Protein AF-A0A0C9Y9E1-F1 (afdb_monomer_lite)

Organism: NCBI:txid1095629

pLDDT: mean 77.89, std 12.8, range [32.53, 91.69]

Sequence (159 aa):
MRLQINTCHIQDETYSLGFIYDPIFFETPTTTYLLDWAPKTVNRKIRKYVADSRPDTIMHTFTCMGDQRGWFYIGAQQWEVAKLESLWPIDDRHDIIMKLQQRTHGHVSEPEIARGLDDNDFTQLCVEINSGSLRESKKFAGRADLLQYNPVTPVSSGS

Radius of gyration: 16.56 Å; chains: 1; bounding box: 32×41×48 Å

Structure (mmCIF, N/CA/C/O backbone):
data_AF-A0A0C9Y9E1-F1
#
_entry.id   AF-A0A0C9Y9E1-F1
#
loop_
_atom_site.group_PDB
_atom_site.id
_atom_site.type_symbol
_atom_site.label_atom_id
_atom_site.label_alt_id
_atom_site.label_comp_id
_atom_site.label_asym_id
_atom_site.label_entity_id
_atom_site.label_seq_id
_atom_site.pdbx_PDB_ins_code
_atom_site.Cartn_x
_atom_site.Cartn_y
_atom_site.Cartn_z
_atom_site.occupancy
_atom_site.B_iso_or_equiv
_atom_site.auth_seq_id
_atom_site.auth_comp_id
_atom_site.auth_asym_id
_atom_site.auth_atom_id
_atom_site.pdbx_PDB_model_num
ATOM 1 N N . MET A 1 1 ? -5.228 4.359 4.738 1.00 65.00 1 MET A N 1
ATOM 2 C CA . MET A 1 1 ? -4.117 4.448 3.770 1.00 65.00 1 MET A CA 1
ATOM 3 C C . MET A 1 1 ? -4.581 5.370 2.696 1.00 65.00 1 MET A C 1
ATOM 5 O O . MET A 1 1 ? -5.612 5.083 2.088 1.00 65.00 1 MET A O 1
ATOM 9 N N . ARG A 1 2 ? -3.894 6.493 2.492 1.00 74.69 2 ARG A N 1
ATOM 10 C CA . ARG A 1 2 ? -4.143 7.323 1.314 1.00 74.69 2 ARG A CA 1
ATOM 11 C C . ARG A 1 2 ? -3.422 6.670 0.147 1.00 74.69 2 ARG A C 1
ATOM 13 O O . ARG A 1 2 ? -2.281 6.978 -0.168 1.00 74.69 2 ARG A O 1
ATOM 20 N N . LEU A 1 3 ? -4.104 5.677 -0.397 1.00 76.56 3 LEU A N 1
ATOM 21 C CA . LEU A 1 3 ? -3.648 4.872 -1.504 1.00 76.56 3 LEU A CA 1
ATOM 22 C C . LEU A 1 3 ? -4.438 5.272 -2.740 1.00 76.56 3 LEU A C 1
ATOM 24 O O . LEU A 1 3 ? -5.668 5.189 -2.751 1.00 76.56 3 LEU A O 1
ATOM 28 N N . GLN A 1 4 ? -3.718 5.647 -3.783 1.00 77.94 4 GLN A N 1
ATOM 29 C CA . GLN A 1 4 ? -4.253 5.754 -5.125 1.00 77.94 4 GLN A CA 1
ATOM 30 C C . GLN A 1 4 ? -3.576 4.699 -5.987 1.00 77.94 4 GLN A C 1
ATOM 32 O O . GLN A 1 4 ? -2.354 4.603 -6.004 1.00 77.94 4 GLN A O 1
ATOM 37 N N . ILE A 1 5 ? -4.365 3.910 -6.710 1.00 76.25 5 ILE A N 1
ATOM 38 C CA . ILE A 1 5 ? -3.824 2.969 -7.686 1.00 76.25 5 ILE A CA 1
ATOM 39 C C . ILE A 1 5 ? -4.331 3.362 -9.061 1.00 76.25 5 ILE A C 1
ATOM 41 O O . ILE A 1 5 ? -5.529 3.573 -9.250 1.00 76.25 5 ILE A O 1
ATOM 45 N N . ASN A 1 6 ? -3.399 3.476 -9.998 1.00 78.06 6 ASN A N 1
ATOM 46 C CA . ASN A 1 6 ? -3.649 3.872 -11.371 1.00 78.06 6 ASN A CA 1
ATOM 47 C C . ASN A 1 6 ? -3.078 2.824 -12.326 1.00 78.06 6 ASN A C 1
ATOM 49 O O . ASN A 1 6 ? -2.158 2.082 -11.990 1.00 78.06 6 ASN A O 1
ATOM 53 N N . THR A 1 7 ? -3.580 2.826 -13.552 1.00 79.81 7 THR A N 1
ATOM 54 C CA . THR A 1 7 ? -2.950 2.128 -14.670 1.00 79.81 7 THR A CA 1
ATOM 55 C C . THR A 1 7 ? -2.425 3.179 -15.634 1.00 79.81 7 THR A C 1
ATOM 57 O O . THR A 1 7 ? -3.119 4.157 -15.914 1.00 79.81 7 THR A O 1
ATOM 60 N N . CYS A 1 8 ? -1.203 3.006 -16.126 1.00 78.81 8 CYS A N 1
ATOM 61 C CA . CYS A 1 8 ? -0.691 3.812 -17.225 1.00 78.81 8 CYS A CA 1
ATOM 62 C C . CYS A 1 8 ? -0.326 2.920 -18.408 1.00 78.81 8 CYS A C 1
ATOM 64 O O . CYS A 1 8 ? 0.122 1.785 -18.248 1.00 78.81 8 CYS A O 1
ATOM 66 N N . HIS A 1 9 ? -0.533 3.453 -19.604 1.00 79.31 9 HIS A N 1
ATOM 67 C CA . HIS A 1 9 ? -0.118 2.823 -20.846 1.00 79.31 9 HIS A CA 1
ATOM 68 C C . HIS A 1 9 ? 1.040 3.632 -21.382 1.00 79.31 9 HIS A C 1
ATOM 70 O O . HIS A 1 9 ? 0.898 4.842 -21.578 1.00 79.31 9 HIS A O 1
ATOM 76 N N . ILE A 1 10 ? 2.180 2.988 -21.597 1.00 74.19 10 ILE A N 1
ATOM 77 C CA . ILE A 1 10 ? 3.261 3.639 -22.311 1.00 74.19 10 ILE A CA 1
ATOM 78 C C . ILE A 1 10 ? 3.764 2.725 -23.418 1.00 74.19 10 ILE A C 1
ATOM 80 O O . ILE A 1 10 ? 4.178 1.595 -23.161 1.00 74.19 10 ILE A O 1
ATOM 84 N N . GLN A 1 11 ? 3.748 3.267 -24.640 1.00 77.69 11 GLN A N 1
ATOM 85 C CA . GLN A 1 11 ? 3.961 2.507 -25.867 1.00 77.69 11 GLN A CA 1
ATOM 86 C C . GLN A 1 11 ? 2.988 1.316 -25.888 1.00 77.69 11 GLN A C 1
ATOM 88 O O . GLN A 1 11 ? 1.791 1.518 -25.688 1.00 77.69 11 GLN A O 1
ATOM 93 N N . ASP A 1 12 ? 3.498 0.099 -26.060 1.00 81.06 12 ASP A N 1
ATOM 94 C CA . ASP A 1 12 ? 2.698 -1.127 -26.116 1.00 81.06 12 ASP A CA 1
ATOM 95 C C . ASP A 1 12 ? 2.604 -1.848 -24.756 1.00 81.06 12 ASP A C 1
ATOM 97 O O . ASP A 1 12 ? 2.087 -2.962 -24.668 1.00 81.06 12 ASP A O 1
ATOM 101 N N . GLU A 1 13 ? 3.101 -1.233 -23.676 1.00 81.38 13 GLU A N 1
ATOM 102 C CA . GLU A 1 13 ? 3.105 -1.818 -22.334 1.00 81.38 13 GLU A CA 1
ATOM 103 C C . GLU A 1 13 ? 2.114 -1.117 -21.396 1.00 81.38 13 GLU A C 1
ATOM 105 O O . GLU A 1 13 ? 1.932 0.102 -21.411 1.00 81.38 13 GLU A O 1
ATOM 110 N N . THR A 1 14 ? 1.473 -1.914 -20.542 1.00 84.06 14 THR A N 1
ATOM 111 C CA . THR A 1 14 ? 0.549 -1.440 -19.508 1.00 84.06 14 THR A CA 1
ATOM 112 C C . THR A 1 14 ? 1.162 -1.685 -18.139 1.00 84.06 14 THR A C 1
ATOM 114 O O . THR A 1 14 ? 1.567 -2.808 -17.844 1.00 84.06 14 THR A O 1
ATOM 117 N N . TYR A 1 15 ? 1.196 -0.654 -17.299 1.00 85.19 15 TYR A N 1
ATOM 118 C CA . TYR A 1 15 ? 1.776 -0.713 -15.962 1.00 85.19 15 TYR A CA 1
ATOM 119 C C . TYR A 1 15 ? 0.732 -0.401 -14.899 1.00 85.19 15 TYR A C 1
ATOM 121 O O . TYR A 1 15 ? -0.052 0.543 -15.028 1.00 85.19 15 TYR A O 1
ATOM 129 N N . SER A 1 16 ? 0.777 -1.165 -13.813 1.00 87.19 16 SER A N 1
ATOM 130 C CA . SER A 1 16 ? 0.050 -0.869 -12.582 1.00 87.19 16 SER A CA 1
ATOM 131 C C . SER A 1 16 ? 0.921 0.009 -11.688 1.00 87.19 16 SER A C 1
ATOM 133 O O . SER A 1 16 ? 2.074 -0.332 -11.417 1.00 87.19 16 SER A O 1
ATOM 135 N N . LEU A 1 17 ? 0.384 1.147 -11.253 1.00 86.94 17 LEU A N 1
ATOM 136 C CA . LEU A 1 17 ? 1.080 2.144 -10.444 1.00 86.94 17 LEU A CA 1
ATOM 137 C C . LEU A 1 17 ? 0.392 2.308 -9.089 1.00 86.94 17 LEU A C 1
ATOM 139 O O . LEU A 1 17 ? -0.787 2.657 -9.043 1.00 86.94 17 LEU A O 1
ATOM 143 N N . GLY A 1 18 ? 1.131 2.129 -7.997 1.00 87.56 18 GLY A N 1
ATOM 144 C CA . GLY A 1 18 ? 0.640 2.328 -6.634 1.00 87.56 18 GLY A CA 1
ATOM 145 C C . GLY A 1 18 ? 1.232 3.595 -6.032 1.00 87.56 18 GLY A C 1
ATOM 146 O O . GLY A 1 18 ? 2.444 3.699 -5.914 1.00 87.56 18 GLY A O 1
ATOM 147 N N . PHE A 1 19 ? 0.3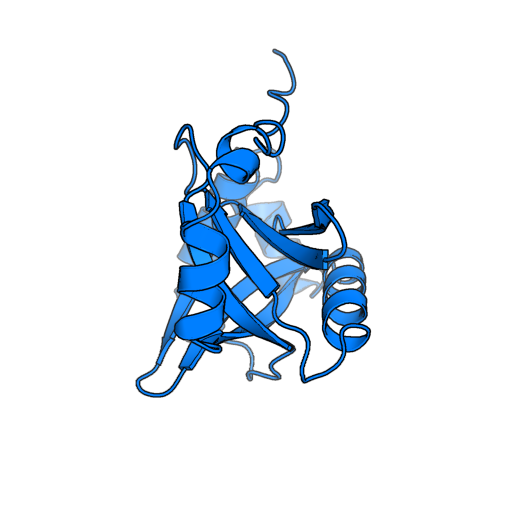94 4.542 -5.629 1.00 86.75 19 PHE A N 1
ATOM 148 C CA . PHE A 1 19 ? 0.788 5.800 -4.997 1.00 86.75 19 PHE A CA 1
ATOM 149 C C . PHE A 1 19 ? 0.321 5.806 -3.550 1.00 86.75 19 PHE A C 1
ATOM 151 O O . PHE A 1 19 ? -0.882 5.787 -3.279 1.00 86.75 19 PHE A O 1
ATOM 158 N N . ILE A 1 20 ? 1.270 5.823 -2.622 1.00 86.31 20 ILE A N 1
ATOM 159 C CA . ILE A 1 20 ? 0.993 5.755 -1.192 1.00 86.31 20 ILE A CA 1
ATOM 160 C C . ILE A 1 20 ? 1.436 7.057 -0.541 1.00 86.31 20 ILE A C 1
ATOM 162 O O . ILE A 1 20 ? 2.611 7.414 -0.558 1.00 86.31 20 ILE A O 1
ATOM 166 N N . TYR A 1 21 ? 0.484 7.783 0.023 1.00 84.19 21 TYR A N 1
ATOM 167 C CA . TYR A 1 21 ? 0.763 9.018 0.735 1.00 84.19 21 TYR A CA 1
ATOM 168 C C . TYR A 1 21 ? 0.881 8.744 2.231 1.00 84.19 21 TYR A C 1
ATOM 170 O O . TYR A 1 21 ? -0.038 8.181 2.833 1.00 84.19 21 TYR A O 1
ATOM 178 N N . ASP A 1 22 ? 2.002 9.179 2.795 1.00 80.69 22 ASP A N 1
ATOM 179 C CA . ASP A 1 22 ? 2.391 9.041 4.192 1.00 80.69 22 ASP A CA 1
ATOM 180 C C . ASP A 1 22 ? 2.192 7.604 4.723 1.00 80.69 22 ASP A C 1
ATOM 182 O O . ASP A 1 22 ? 1.369 7.382 5.610 1.00 80.69 22 ASP A O 1
ATOM 186 N N . PRO A 1 23 ? 2.857 6.580 4.148 1.00 83.19 23 PRO A N 1
ATOM 187 C CA . PRO A 1 23 ? 2.732 5.198 4.623 1.00 83.19 23 PRO A CA 1
ATOM 188 C C . PRO A 1 23 ? 3.298 4.997 6.035 1.00 83.19 23 PRO A C 1
ATOM 190 O O . PRO A 1 23 ? 4.281 5.622 6.422 1.00 83.19 23 PRO A O 1
ATOM 193 N N . ILE A 1 24 ? 2.728 4.048 6.789 1.00 83.88 24 ILE A N 1
ATOM 194 C CA . ILE A 1 24 ? 3.442 3.408 7.910 1.00 83.88 24 ILE A CA 1
ATOM 195 C C . ILE A 1 24 ? 4.113 2.163 7.348 1.00 83.88 24 ILE A C 1
ATOM 197 O O . ILE A 1 24 ? 3.417 1.229 6.948 1.00 83.88 24 ILE A O 1
ATOM 201 N N . PHE A 1 25 ? 5.441 2.154 7.323 1.00 85.44 25 PHE A N 1
ATOM 202 C CA . PHE A 1 25 ? 6.204 0.947 7.034 1.00 85.44 25 PHE A CA 1
ATOM 203 C C . PHE A 1 25 ? 6.456 0.177 8.326 1.00 85.44 25 PHE A C 1
ATOM 205 O O . PHE A 1 25 ? 6.880 0.750 9.328 1.00 85.44 25 PHE A O 1
ATOM 212 N N . PHE A 1 26 ? 6.212 -1.125 8.285 1.00 85.12 26 PHE A N 1
ATOM 213 C CA . PHE A 1 26 ? 6.604 -2.061 9.323 1.00 85.12 26 PHE A CA 1
ATOM 214 C C . PHE A 1 26 ? 7.498 -3.124 8.697 1.00 85.12 26 PHE A C 1
ATOM 216 O O . PHE A 1 26 ? 7.042 -3.962 7.920 1.00 85.12 26 PHE A O 1
ATOM 223 N N . GLU A 1 27 ? 8.789 -3.047 8.994 1.00 86.19 27 GLU A N 1
ATOM 224 C CA . GLU A 1 27 ? 9.793 -3.954 8.454 1.00 86.19 27 GLU A CA 1
ATOM 225 C C . GLU A 1 27 ? 10.050 -5.106 9.422 1.00 86.19 27 GLU A C 1
ATOM 227 O O . GLU A 1 27 ? 10.231 -4.923 10.626 1.00 86.19 27 GLU A O 1
ATOM 232 N N . THR A 1 28 ? 10.089 -6.312 8.873 1.00 83.19 28 THR A N 1
ATOM 233 C CA . THR A 1 28 ? 10.538 -7.524 9.555 1.00 83.19 28 THR A CA 1
ATOM 234 C C . THR A 1 28 ? 11.793 -8.042 8.853 1.00 83.19 28 THR A C 1
ATOM 236 O O . THR A 1 28 ? 12.072 -7.633 7.726 1.00 83.19 28 THR A O 1
ATOM 239 N N . PRO A 1 29 ? 12.543 -8.988 9.445 1.00 85.31 29 PRO A N 1
ATOM 240 C CA . PRO A 1 29 ? 13.718 -9.555 8.782 1.00 85.31 29 PRO A CA 1
ATOM 241 C C . PRO A 1 29 ? 13.437 -10.201 7.416 1.00 85.31 29 PRO A C 1
ATOM 243 O O . PRO A 1 29 ? 14.370 -10.409 6.645 1.00 85.31 29 PRO A O 1
ATOM 246 N N . THR A 1 30 ? 12.181 -10.560 7.129 1.00 82.00 30 THR A N 1
ATOM 247 C CA . THR A 1 30 ? 11.802 -11.313 5.926 1.00 82.00 30 THR A CA 1
ATOM 248 C C . THR A 1 30 ? 10.912 -10.544 4.960 1.00 82.00 30 THR A C 1
ATOM 250 O O . THR A 1 30 ? 10.837 -10.933 3.801 1.00 82.00 30 THR A O 1
ATOM 253 N N . THR A 1 31 ? 10.212 -9.505 5.414 1.00 87.19 31 THR A N 1
ATOM 254 C CA . THR A 1 31 ? 9.224 -8.791 4.594 1.00 87.19 31 THR A CA 1
ATOM 255 C C . THR A 1 31 ? 8.900 -7.406 5.153 1.00 87.19 31 THR A C 1
ATOM 257 O O . THR A 1 31 ? 9.141 -7.129 6.335 1.00 87.19 31 THR A O 1
ATOM 260 N N . THR A 1 32 ? 8.321 -6.552 4.314 1.00 89.69 32 THR A N 1
ATOM 261 C CA . THR A 1 32 ? 7.877 -5.205 4.666 1.00 89.69 32 THR A CA 1
ATOM 262 C C . THR A 1 32 ? 6.367 -5.101 4.523 1.00 89.69 32 THR A C 1
ATOM 264 O O . THR A 1 32 ? 5.784 -5.495 3.516 1.00 89.69 32 THR A O 1
ATOM 267 N N . TYR A 1 33 ? 5.723 -4.500 5.514 1.00 88.94 33 TYR A N 1
ATOM 268 C CA . TYR A 1 33 ? 4.291 -4.258 5.518 1.00 88.94 33 TYR A CA 1
ATOM 269 C C . TYR A 1 33 ? 3.984 -2.768 5.447 1.00 88.94 33 TYR A C 1
ATOM 271 O O . TYR A 1 33 ? 4.611 -1.945 6.111 1.00 88.94 33 TYR A O 1
ATOM 279 N N . LEU A 1 34 ? 2.956 -2.436 4.679 1.00 88.50 34 LEU A N 1
ATOM 280 C CA . LEU A 1 34 ? 2.265 -1.160 4.717 1.00 88.50 34 LEU A CA 1
ATOM 281 C C . LEU A 1 34 ? 1.077 -1.280 5.662 1.00 88.50 34 LEU A C 1
ATOM 283 O O . LEU A 1 34 ? 0.185 -2.111 5.456 1.00 88.50 34 LEU A O 1
ATOM 287 N N . LEU A 1 35 ? 1.062 -0.435 6.687 1.00 85.12 35 LEU A N 1
ATOM 288 C CA . LEU A 1 35 ? 0.014 -0.414 7.696 1.00 85.12 35 LEU A CA 1
ATOM 289 C C . LEU A 1 35 ? -0.813 0.854 7.610 1.00 85.12 35 LEU A C 1
ATOM 291 O O . LEU A 1 35 ? -0.300 1.959 7.400 1.00 85.12 35 LEU A O 1
ATOM 295 N N . ASP A 1 36 ? -2.112 0.695 7.832 1.00 80.94 36 ASP A N 1
ATOM 296 C CA . ASP A 1 36 ? -2.984 1.830 8.056 1.00 80.94 36 ASP A CA 1
ATOM 297 C C . ASP A 1 36 ? -4.273 1.452 8.789 1.00 80.94 36 ASP A C 1
ATOM 299 O O . ASP A 1 36 ? -4.694 0.297 8.780 1.00 80.94 36 ASP A O 1
ATOM 303 N N . TRP A 1 37 ? -4.931 2.453 9.364 1.00 82.25 37 TRP A N 1
ATOM 304 C CA . TRP A 1 37 ? -6.248 2.344 9.965 1.00 82.25 37 TRP A CA 1
ATOM 305 C C . TRP A 1 37 ? -7.205 3.248 9.206 1.00 82.25 37 TRP A C 1
ATOM 307 O O . TRP A 1 37 ? -7.049 4.466 9.142 1.00 82.25 37 TRP A O 1
ATOM 317 N N . ALA A 1 38 ? -8.226 2.641 8.618 1.00 77.81 38 ALA A N 1
ATOM 318 C CA . ALA A 1 38 ? -9.240 3.371 7.877 1.00 77.81 38 ALA A CA 1
ATOM 319 C C . ALA A 1 38 ? -10.622 2.751 8.107 1.00 77.81 38 ALA A C 1
ATOM 321 O O . ALA A 1 38 ? -10.724 1.616 8.597 1.00 77.81 38 ALA A O 1
ATOM 322 N N . PRO A 1 39 ? -11.699 3.474 7.747 1.00 82.88 39 PRO A N 1
ATOM 323 C CA . PRO A 1 39 ? -13.042 2.934 7.831 1.00 82.88 39 PRO A CA 1
ATOM 324 C C . PRO A 1 39 ? -13.143 1.603 7.085 1.00 82.88 39 PRO A C 1
ATOM 326 O O . PRO A 1 39 ? -12.574 1.448 5.997 1.00 82.88 39 PRO A O 1
ATOM 329 N N . LYS A 1 40 ? -13.925 0.653 7.611 1.00 84.62 40 LYS A N 1
ATOM 330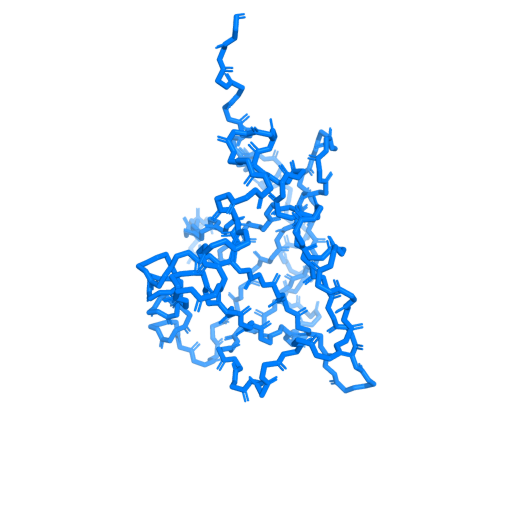 C CA . LYS A 1 40 ? -14.158 -0.662 6.969 1.00 84.62 40 LYS A CA 1
ATOM 331 C C . LYS A 1 40 ? -14.497 -0.556 5.476 1.00 84.62 40 LYS A C 1
ATOM 333 O O . LYS A 1 40 ? -14.086 -1.399 4.681 1.00 84.62 40 LYS A O 1
ATOM 338 N N . THR A 1 41 ? -15.237 0.478 5.076 1.00 83.94 41 THR A N 1
ATOM 339 C CA . THR A 1 41 ? -15.616 0.736 3.677 1.00 83.94 41 THR A CA 1
ATOM 340 C C . THR A 1 41 ? -14.417 1.062 2.785 1.00 83.94 41 THR A C 1
ATOM 342 O O . THR A 1 41 ? -14.352 0.562 1.661 1.00 83.94 41 THR A O 1
ATOM 345 N N . VAL A 1 42 ? -13.462 1.851 3.281 1.00 82.19 42 VAL A N 1
ATOM 346 C CA . VAL A 1 42 ? -12.208 2.188 2.591 1.00 82.19 42 VAL A CA 1
ATOM 347 C C . VAL A 1 42 ? -11.317 0.954 2.512 1.00 82.19 42 VAL A C 1
ATOM 349 O O . VAL A 1 42 ? -10.894 0.574 1.421 1.00 82.19 42 VAL A O 1
ATOM 352 N N . ASN A 1 43 ? -11.130 0.257 3.635 1.00 85.75 43 ASN A N 1
ATOM 353 C CA . ASN A 1 43 ? -10.344 -0.974 3.675 1.00 85.75 43 ASN A CA 1
ATOM 354 C C . ASN A 1 43 ? -10.894 -2.040 2.729 1.00 85.75 43 ASN A C 1
ATOM 356 O O . ASN A 1 43 ? -10.127 -2.680 2.019 1.00 85.75 43 ASN A O 1
ATOM 360 N N . ARG A 1 44 ? -12.219 -2.203 2.648 1.00 86.56 44 ARG A N 1
ATOM 361 C CA . ARG A 1 44 ? -12.849 -3.136 1.705 1.00 86.56 44 ARG A CA 1
ATOM 362 C C . ARG A 1 44 ? -12.525 -2.799 0.249 1.00 86.56 44 ARG A C 1
ATOM 364 O O . ARG A 1 44 ? -12.279 -3.718 -0.524 1.00 86.56 44 ARG A O 1
ATOM 371 N N . LYS A 1 45 ? -12.517 -1.514 -0.128 1.00 85.00 45 LYS A N 1
ATOM 372 C CA . LYS A 1 45 ? -12.152 -1.086 -1.490 1.00 85.00 45 LYS A CA 1
ATOM 373 C C . LYS A 1 45 ? -10.697 -1.423 -1.806 1.00 85.00 45 LYS A C 1
ATOM 375 O O . LYS A 1 45 ? -10.436 -2.007 -2.851 1.00 85.00 45 LYS A O 1
ATOM 380 N N . ILE A 1 46 ? -9.782 -1.112 -0.889 1.00 83.44 46 ILE A N 1
ATOM 381 C CA . ILE A 1 46 ? -8.354 -1.397 -1.073 1.00 83.44 46 ILE A CA 1
ATOM 382 C C . ILE A 1 46 ? -8.109 -2.907 -1.139 1.00 83.44 46 ILE A C 1
ATOM 384 O O . ILE A 1 46 ? -7.471 -3.376 -2.074 1.00 83.44 46 ILE A O 1
ATOM 388 N N . ARG A 1 47 ? -8.674 -3.683 -0.204 1.00 87.12 47 ARG A N 1
ATOM 389 C CA . ARG A 1 47 ? -8.554 -5.150 -0.200 1.00 87.12 47 ARG A CA 1
ATOM 390 C C . ARG A 1 47 ? -9.070 -5.764 -1.489 1.00 87.12 47 ARG A C 1
ATOM 392 O O . ARG A 1 47 ? -8.414 -6.638 -2.033 1.00 87.12 47 ARG A O 1
ATOM 399 N N . LYS A 1 48 ? -10.228 -5.301 -1.972 1.00 85.50 48 LYS A N 1
ATOM 400 C CA . LYS A 1 48 ? -10.778 -5.757 -3.247 1.00 85.50 48 LYS A CA 1
ATOM 401 C C . LYS A 1 48 ? -9.804 -5.478 -4.386 1.00 85.50 48 LYS A C 1
ATOM 403 O O . LYS A 1 48 ? -9.536 -6.380 -5.156 1.00 85.50 48 LYS A O 1
ATOM 408 N N . TYR A 1 49 ? -9.241 -4.275 -4.455 1.00 81.44 49 TYR A N 1
ATOM 409 C CA . TYR A 1 49 ? -8.285 -3.952 -5.507 1.00 81.44 49 TYR A CA 1
ATOM 410 C C . TYR A 1 49 ? -7.052 -4.865 -5.463 1.00 81.44 49 TYR A C 1
ATOM 412 O O . TYR A 1 49 ? -6.693 -5.452 -6.477 1.00 81.44 49 TYR A O 1
ATOM 420 N N . VAL A 1 50 ? -6.427 -5.009 -4.290 1.00 83.44 50 VAL A N 1
ATOM 421 C CA . VAL A 1 50 ? -5.223 -5.842 -4.127 1.00 83.44 50 VAL A CA 1
ATOM 422 C C . VAL A 1 50 ? -5.526 -7.326 -4.387 1.00 83.44 50 VAL A C 1
ATOM 424 O O . VAL A 1 50 ? -4.690 -8.038 -4.927 1.00 83.44 50 VAL A O 1
ATOM 427 N N . ALA A 1 51 ? -6.728 -7.801 -4.056 1.00 81.81 51 ALA A N 1
ATOM 428 C CA . ALA A 1 51 ? -7.146 -9.172 -4.353 1.00 81.81 51 ALA A CA 1
ATOM 429 C C . ALA A 1 51 ? -7.523 -9.390 -5.831 1.00 81.81 51 ALA A C 1
ATOM 431 O O . ALA A 1 51 ? -7.327 -10.482 -6.355 1.00 81.81 51 ALA A O 1
ATOM 432 N N . ASP A 1 52 ? -8.082 -8.371 -6.490 1.00 79.31 52 ASP A N 1
ATOM 433 C CA . ASP A 1 52 ? -8.450 -8.418 -7.908 1.00 79.31 52 ASP A CA 1
ATOM 434 C C . ASP A 1 52 ? -7.205 -8.296 -8.813 1.00 79.31 52 ASP A C 1
ATOM 436 O O . ASP A 1 52 ? -7.227 -8.759 -9.958 1.00 79.31 52 ASP A O 1
ATOM 440 N N . SER A 1 53 ? -6.097 -7.716 -8.326 1.00 70.31 53 SER A N 1
ATOM 441 C CA . SER A 1 53 ? -4.797 -7.847 -8.994 1.00 70.31 53 SER A CA 1
ATOM 442 C C . SER A 1 53 ? -4.318 -9.299 -8.951 1.00 70.31 53 SER A C 1
ATOM 444 O O . SER A 1 53 ? -4.372 -9.954 -7.914 1.00 70.31 53 SER A O 1
ATOM 446 N N . ARG A 1 54 ? -3.834 -9.826 -10.086 1.00 65.31 54 ARG A N 1
ATOM 447 C CA . ARG A 1 54 ? -3.275 -11.190 -10.126 1.00 65.31 54 ARG A CA 1
ATOM 448 C C . ARG A 1 54 ? -2.086 -11.279 -9.159 1.00 65.31 54 ARG A C 1
ATOM 450 O O . ARG A 1 54 ? -1.352 -10.296 -9.101 1.00 65.31 54 ARG A O 1
ATOM 457 N N . PRO A 1 55 ? -1.829 -12.423 -8.503 1.00 61.94 55 PRO A N 1
ATOM 458 C CA . PRO A 1 55 ? -0.670 -12.604 -7.616 1.00 61.94 55 PRO A CA 1
ATOM 459 C C . PRO A 1 55 ? 0.670 -12.215 -8.264 1.00 61.94 55 PRO A C 1
ATOM 461 O O . PRO A 1 55 ? 1.563 -11.685 -7.614 1.00 61.94 55 PRO A O 1
ATOM 464 N N . ASP A 1 56 ? 0.774 -12.391 -9.583 1.00 66.75 56 ASP A N 1
ATOM 465 C CA . ASP A 1 56 ? 1.970 -12.066 -10.368 1.00 66.75 56 ASP A CA 1
ATOM 466 C C . ASP A 1 56 ? 2.023 -10.594 -10.822 1.00 66.75 56 ASP A C 1
ATOM 468 O O . ASP A 1 56 ? 2.912 -10.195 -11.577 1.00 66.75 56 ASP A O 1
ATOM 472 N N . THR A 1 57 ? 1.044 -9.777 -10.424 1.00 79.50 57 THR A N 1
ATOM 473 C CA . THR A 1 57 ? 0.927 -8.387 -10.867 1.00 79.50 57 THR A CA 1
ATOM 474 C C . THR A 1 57 ? 1.995 -7.554 -10.186 1.00 79.50 57 THR A C 1
ATOM 476 O O . THR A 1 57 ? 1.985 -7.352 -8.974 1.00 79.50 57 THR A O 1
ATOM 479 N N . ILE A 1 58 ? 2.902 -7.025 -10.997 1.00 88.25 58 ILE A N 1
ATOM 480 C CA . ILE A 1 58 ? 3.905 -6.070 -10.553 1.00 88.25 58 ILE A CA 1
ATOM 481 C C . ILE A 1 58 ? 3.252 -4.696 -10.402 1.00 88.25 58 ILE A C 1
ATOM 483 O O . ILE A 1 58 ? 2.670 -4.159 -11.345 1.00 88.25 58 ILE A O 1
ATOM 487 N N . MET A 1 59 ? 3.388 -4.124 -9.211 1.00 89.00 59 MET A N 1
ATOM 488 C CA . MET A 1 59 ? 2.960 -2.778 -8.867 1.00 89.00 59 MET A CA 1
ATOM 489 C C . MET A 1 59 ? 4.176 -1.855 -8.778 1.00 89.00 59 MET A C 1
ATOM 491 O O . MET A 1 59 ? 4.990 -1.958 -7.856 1.00 89.00 59 ME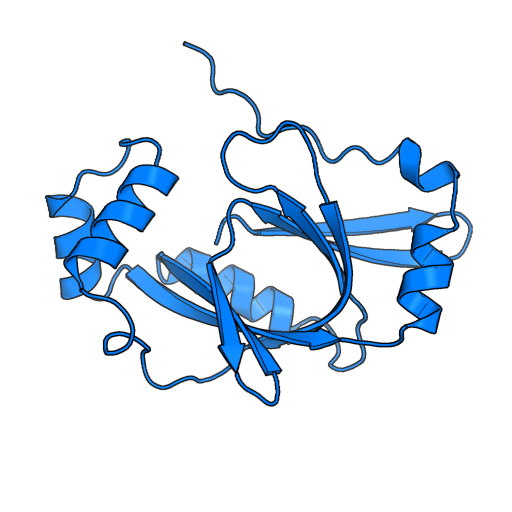T A O 1
ATOM 495 N N . HIS A 1 60 ? 4.300 -0.912 -9.708 1.00 89.69 60 HIS A N 1
ATOM 496 C CA . HIS A 1 60 ? 5.307 0.141 -9.614 1.00 89.69 60 HIS A CA 1
ATOM 497 C C . HIS A 1 60 ? 4.892 1.123 -8.528 1.00 89.69 60 HIS A C 1
ATOM 499 O O . HIS A 1 60 ? 3.931 1.877 -8.680 1.00 89.69 60 HIS A O 1
ATOM 505 N N . THR A 1 61 ? 5.591 1.061 -7.401 1.00 90.06 61 THR A N 1
ATOM 506 C CA . THR A 1 61 ? 5.156 1.714 -6.173 1.00 90.06 61 THR A CA 1
ATOM 507 C C . THR A 1 61 ? 5.903 3.017 -5.953 1.00 90.06 61 THR A C 1
ATOM 509 O O . THR A 1 61 ? 7.128 3.088 -6.068 1.00 90.06 61 THR A O 1
ATOM 512 N N . PHE A 1 62 ? 5.147 4.043 -5.599 1.00 90.38 62 PHE A N 1
ATOM 513 C CA . PHE A 1 62 ? 5.609 5.372 -5.269 1.00 90.38 62 PHE A CA 1
ATOM 514 C C . PHE A 1 62 ? 5.108 5.755 -3.884 1.00 90.38 62 PHE A C 1
ATOM 516 O O . PHE A 1 62 ? 3.962 5.475 -3.529 1.00 90.38 62 PHE A O 1
ATOM 523 N N . THR A 1 63 ? 5.950 6.442 -3.125 1.00 88.94 63 THR A N 1
ATOM 524 C CA . THR A 1 63 ? 5.595 6.991 -1.819 1.00 88.94 63 THR A CA 1
ATOM 525 C C . THR A 1 63 ? 5.826 8.494 -1.772 1.00 88.94 63 THR A C 1
ATOM 527 O O . THR A 1 63 ? 6.749 9.001 -2.403 1.00 88.94 63 THR A O 1
ATOM 530 N N . CYS A 1 64 ? 4.995 9.210 -1.030 1.00 86.88 64 CYS A N 1
ATOM 531 C CA . CYS A 1 64 ? 5.213 10.607 -0.673 1.00 86.88 64 CYS A CA 1
ATOM 532 C C . CYS A 1 64 ? 5.114 10.716 0.848 1.00 86.88 64 CYS A C 1
ATOM 534 O O . CYS A 1 64 ? 4.116 10.279 1.416 1.00 86.88 64 CYS A O 1
ATOM 536 N N . MET A 1 65 ? 6.137 11.253 1.514 1.00 80.94 65 MET A N 1
ATOM 537 C CA . MET A 1 65 ? 6.160 11.363 2.975 1.00 80.94 65 MET A CA 1
ATOM 538 C C . MET A 1 65 ? 5.650 12.743 3.396 1.00 80.94 65 MET A C 1
ATOM 540 O O . MET A 1 65 ? 6.320 13.741 3.141 1.00 80.94 65 MET A O 1
ATOM 544 N N . GLY A 1 66 ? 4.491 12.803 4.056 1.00 73.81 66 GLY A N 1
ATOM 545 C CA . GLY A 1 66 ? 3.957 14.035 4.645 1.00 73.81 66 GLY A CA 1
ATOM 546 C C . GLY A 1 66 ? 3.965 15.258 3.715 1.00 73.81 66 GLY A C 1
ATOM 547 O O . GLY A 1 66 ? 3.359 15.254 2.648 1.00 73.81 66 GLY A O 1
ATOM 548 N N . ASP A 1 67 ? 4.638 16.323 4.149 1.00 68.94 67 ASP A N 1
ATOM 549 C CA . ASP A 1 67 ? 4.727 17.625 3.474 1.00 68.94 67 ASP A CA 1
ATOM 550 C C . ASP A 1 67 ? 5.757 17.681 2.330 1.00 68.94 67 ASP A C 1
ATOM 552 O O . ASP A 1 67 ? 5.962 18.738 1.717 1.00 68.94 67 ASP A O 1
ATOM 556 N N . GLN A 1 68 ? 6.408 16.558 2.014 1.00 66.38 68 GLN A N 1
ATOM 557 C CA . GLN A 1 68 ? 7.399 16.512 0.950 1.00 66.38 68 GLN A CA 1
ATOM 558 C C . GLN A 1 68 ? 6.765 16.798 -0.415 1.00 66.38 68 GLN A C 1
ATOM 560 O O . GLN A 1 68 ? 5.702 16.302 -0.784 1.00 66.38 68 GLN A O 1
ATOM 565 N N . ARG A 1 69 ? 7.468 17.603 -1.217 1.00 65.50 69 ARG A N 1
ATOM 566 C CA . ARG A 1 69 ? 7.014 18.038 -2.545 1.00 65.50 69 ARG A CA 1
ATOM 567 C C . ARG A 1 69 ? 7.385 17.044 -3.650 1.00 65.50 69 ARG A C 1
ATOM 569 O O . ARG A 1 69 ? 7.919 17.456 -4.679 1.00 65.50 69 ARG A O 1
ATOM 576 N N . GLY A 1 70 ? 7.148 15.747 -3.456 1.00 79.69 70 GLY A N 1
ATOM 577 C CA . GLY A 1 70 ? 7.461 14.776 -4.503 1.00 79.69 70 GLY A CA 1
ATOM 578 C C . GLY A 1 70 ? 7.106 13.328 -4.198 1.00 79.69 70 GLY A C 1
ATOM 579 O O . GLY A 1 70 ? 7.074 12.896 -3.050 1.00 79.69 70 GLY A O 1
ATOM 580 N N . TRP A 1 71 ? 6.876 12.579 -5.275 1.00 85.56 71 TRP A N 1
ATOM 581 C CA . TRP A 1 71 ? 6.711 11.132 -5.251 1.00 85.56 71 TRP A CA 1
ATOM 582 C C . TRP A 1 71 ? 8.062 10.443 -5.455 1.00 85.56 71 TRP A C 1
ATOM 584 O O . TRP A 1 71 ? 8.754 10.690 -6.442 1.00 85.56 71 TRP A O 1
ATOM 594 N N . PHE A 1 72 ? 8.414 9.538 -4.548 1.00 87.00 72 PHE A N 1
ATOM 595 C CA . PHE A 1 72 ? 9.612 8.711 -4.610 1.00 87.00 72 PHE A CA 1
ATOM 596 C C . PHE A 1 72 ? 9.251 7.324 -5.108 1.00 87.00 72 PHE A C 1
ATOM 598 O O . PHE A 1 72 ? 8.432 6.636 -4.504 1.00 87.00 72 PHE A O 1
ATOM 605 N N . TYR A 1 73 ? 9.878 6.898 -6.198 1.00 88.88 73 TYR A N 1
ATOM 606 C CA . TYR A 1 73 ? 9.731 5.537 -6.689 1.00 88.88 73 TYR A CA 1
ATOM 607 C C . TYR A 1 73 ? 10.515 4.563 -5.802 1.00 88.88 73 TYR A C 1
ATOM 609 O O . TYR A 1 73 ? 11.731 4.695 -5.670 1.00 88.88 73 TYR A O 1
ATOM 617 N N . ILE A 1 74 ? 9.830 3.572 -5.227 1.00 88.88 74 ILE A N 1
ATOM 618 C CA . ILE A 1 74 ? 10.429 2.556 -4.340 1.00 88.88 74 ILE A CA 1
ATOM 619 C C . ILE A 1 74 ? 10.536 1.177 -5.001 1.00 88.88 74 ILE A C 1
ATOM 621 O O . ILE A 1 74 ? 10.863 0.189 -4.348 1.00 88.88 74 ILE A O 1
ATOM 625 N N . GLY A 1 75 ? 10.269 1.093 -6.306 1.00 90.81 75 GLY A N 1
ATOM 626 C CA . GLY A 1 75 ? 10.469 -0.120 -7.093 1.00 90.81 75 GLY A CA 1
ATOM 627 C C . GLY A 1 75 ? 9.187 -0.822 -7.536 1.00 90.81 75 GLY A C 1
ATOM 628 O O . GLY A 1 75 ? 8.063 -0.423 -7.229 1.00 90.81 75 GLY A O 1
ATOM 629 N N . ALA A 1 76 ? 9.398 -1.887 -8.300 1.00 91.69 76 ALA A N 1
ATOM 630 C CA . ALA A 1 76 ? 8.414 -2.875 -8.694 1.00 91.69 76 ALA A CA 1
ATOM 631 C C . ALA A 1 76 ? 8.168 -3.827 -7.516 1.00 91.69 76 ALA A C 1
ATOM 633 O O . ALA A 1 76 ? 9.067 -4.568 -7.119 1.00 91.69 76 ALA A O 1
ATOM 634 N N . GLN A 1 77 ? 6.961 -3.792 -6.963 1.00 91.25 77 GLN A N 1
ATOM 635 C CA . GLN A 1 77 ? 6.569 -4.536 -5.768 1.00 91.25 77 GLN A CA 1
ATOM 636 C C . GLN A 1 77 ? 5.437 -5.509 -6.103 1.00 91.25 77 GLN A C 1
ATOM 638 O O . GLN A 1 77 ? 4.606 -5.222 -6.965 1.00 91.25 77 GLN A O 1
ATOM 643 N N . GLN A 1 78 ? 5.376 -6.637 -5.409 1.00 90.44 78 GLN A N 1
ATOM 644 C CA . GLN A 1 78 ? 4.174 -7.469 -5.343 1.00 90.44 78 GLN A CA 1
ATOM 645 C C . GLN A 1 78 ? 3.411 -7.108 -4.077 1.00 90.44 78 GLN A C 1
ATOM 647 O O . GLN A 1 78 ? 4.025 -6.906 -3.031 1.00 90.44 78 GLN A O 1
ATOM 652 N N . TRP A 1 79 ? 2.094 -6.955 -4.196 1.00 89.88 79 TRP A N 1
ATOM 653 C CA . TRP A 1 79 ? 1.236 -6.539 -3.092 1.00 89.88 79 TRP A CA 1
ATOM 654 C C . TRP A 1 79 ? 0.306 -7.677 -2.713 1.00 89.88 79 TRP A C 1
ATOM 656 O O . TRP A 1 79 ? -0.398 -8.211 -3.569 1.00 89.88 79 TRP A O 1
ATOM 666 N N . GLU A 1 80 ? 0.243 -7.985 -1.425 1.00 89.94 80 GLU A N 1
ATOM 667 C CA . GLU A 1 80 ? -0.667 -8.992 -0.893 1.00 89.94 80 GLU A CA 1
ATOM 668 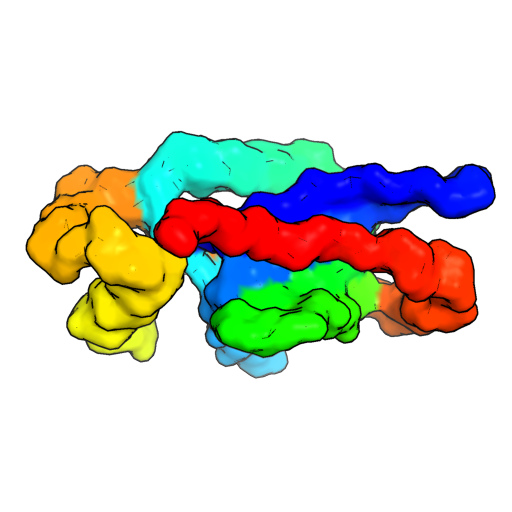C C . GLU A 1 80 ? -1.385 -8.460 0.348 1.00 89.94 80 GLU A C 1
ATOM 670 O O . GLU A 1 80 ? -0.796 -7.798 1.199 1.00 89.94 80 GLU A O 1
ATOM 675 N N . VAL A 1 81 ? -2.689 -8.727 0.471 1.00 89.12 81 VAL A N 1
ATOM 676 C CA . VAL A 1 81 ? -3.418 -8.386 1.700 1.00 89.12 81 VAL A CA 1
ATOM 677 C C . VAL A 1 81 ? -3.024 -9.376 2.788 1.00 89.12 81 VAL A C 1
ATOM 679 O O . VAL A 1 81 ? -3.528 -10.499 2.827 1.00 89.12 81 VAL A O 1
ATOM 682 N N . ALA A 1 82 ? -2.185 -8.933 3.717 1.00 87.56 82 ALA A N 1
ATOM 683 C CA . ALA A 1 82 ? -1.762 -9.756 4.833 1.00 87.56 82 ALA A CA 1
ATOM 684 C C . ALA A 1 82 ? -2.831 -9.808 5.932 1.00 87.56 82 ALA A C 1
ATOM 686 O O . ALA A 1 82 ? -3.484 -8.816 6.283 1.00 87.56 82 ALA A O 1
ATOM 687 N N . LYS A 1 83 ? -2.986 -10.996 6.518 1.00 81.69 83 LYS A N 1
ATOM 688 C CA . LYS A 1 83 ? -3.774 -11.216 7.734 1.00 81.69 83 LYS A CA 1
ATOM 689 C C . LYS A 1 83 ? -2.836 -11.220 8.934 1.00 81.69 83 LYS A C 1
ATOM 691 O O . LYS A 1 83 ? -2.551 -12.273 9.491 1.00 81.69 83 LYS A O 1
ATOM 696 N N . LEU A 1 84 ? -2.346 -10.045 9.309 1.00 75.19 84 LEU A N 1
ATOM 697 C CA . LEU A 1 84 ? -1.652 -9.899 10.583 1.00 75.19 84 LEU A CA 1
ATOM 698 C C . LEU A 1 84 ? -2.679 -9.837 11.712 1.00 75.19 84 LEU A C 1
ATOM 700 O O . LEU A 1 84 ? -3.677 -9.113 11.609 1.00 75.19 84 LEU A O 1
ATOM 704 N N . GLU A 1 85 ? -2.427 -10.594 12.783 1.00 68.56 85 GLU A N 1
ATOM 705 C CA . GLU A 1 85 ? -3.077 -10.329 14.063 1.00 68.56 85 GLU A CA 1
ATOM 706 C C . GLU A 1 85 ? -2.811 -8.870 14.420 1.00 68.56 85 GLU A C 1
ATOM 708 O O . GLU A 1 85 ? -1.736 -8.336 14.136 1.00 68.56 85 GLU A O 1
ATOM 713 N N . SER A 1 86 ? -3.848 -8.194 14.907 1.00 64.69 86 SER A N 1
ATOM 714 C CA . SER A 1 86 ? -3.848 -6.741 14.980 1.00 64.69 86 SER A CA 1
ATOM 715 C C . SER A 1 86 ? -2.594 -6.244 15.687 1.00 64.69 86 SER A C 1
ATOM 717 O O . SER A 1 86 ? -2.358 -6.608 16.836 1.00 64.69 86 SER A O 1
ATOM 719 N N . LEU A 1 87 ? -1.816 -5.395 15.014 1.00 62.38 87 LEU A N 1
ATOM 720 C CA . LEU A 1 87 ? -0.527 -4.886 15.489 1.00 62.38 87 LEU A CA 1
ATOM 721 C C . LEU A 1 87 ? -0.706 -3.789 16.550 1.00 62.38 87 LEU A C 1
ATOM 723 O O . LEU A 1 87 ? 0.238 -3.071 16.859 1.00 62.38 87 LEU A O 1
ATOM 727 N N . TRP A 1 88 ? -1.896 -3.725 17.165 1.00 58.41 88 TRP A N 1
ATOM 728 C CA . TRP A 1 88 ? -2.173 -2.979 18.391 1.00 58.41 88 TRP A CA 1
ATOM 729 C C . TRP A 1 88 ? -1.063 -3.071 19.446 1.00 58.41 88 TRP A C 1
ATOM 731 O O . TRP A 1 88 ? -0.871 -2.068 20.120 1.00 58.41 88 TRP A O 1
ATOM 741 N N . PRO A 1 89 ? -0.333 -4.194 19.633 1.00 50.56 89 PRO A N 1
ATOM 742 C CA . PRO A 1 89 ? 0.722 -4.223 20.640 1.00 50.56 89 PRO A CA 1
ATOM 743 C C . PRO A 1 89 ? 2.062 -3.604 20.201 1.00 50.56 89 PRO A C 1
ATOM 745 O O . PRO A 1 89 ? 2.977 -3.597 21.018 1.00 50.56 89 PRO A O 1
ATOM 748 N N . ILE A 1 90 ? 2.229 -3.131 18.955 1.00 53.47 90 ILE A N 1
ATOM 749 C CA . ILE A 1 90 ? 3.533 -2.644 18.454 1.00 53.47 90 ILE A CA 1
ATOM 750 C C . ILE A 1 90 ? 3.747 -1.140 18.702 1.00 53.47 90 ILE A C 1
ATOM 752 O O . ILE A 1 90 ? 4.881 -0.743 18.946 1.00 53.47 90 ILE A O 1
ATOM 756 N N . ASP A 1 91 ? 2.682 -0.333 18.718 1.00 57.41 91 ASP A N 1
ATOM 757 C CA . ASP A 1 91 ? 2.723 1.104 19.037 1.00 57.41 91 ASP A CA 1
ATOM 758 C C . ASP A 1 91 ? 1.780 1.404 20.218 1.00 57.41 91 ASP A C 1
ATOM 760 O O . ASP A 1 91 ? 0.723 0.779 20.346 1.00 57.41 91 ASP A O 1
ATOM 764 N N . ASP A 1 92 ? 2.124 2.383 21.066 1.00 72.62 92 ASP A N 1
ATOM 765 C CA . ASP A 1 92 ? 1.190 2.915 22.067 1.00 72.62 92 AS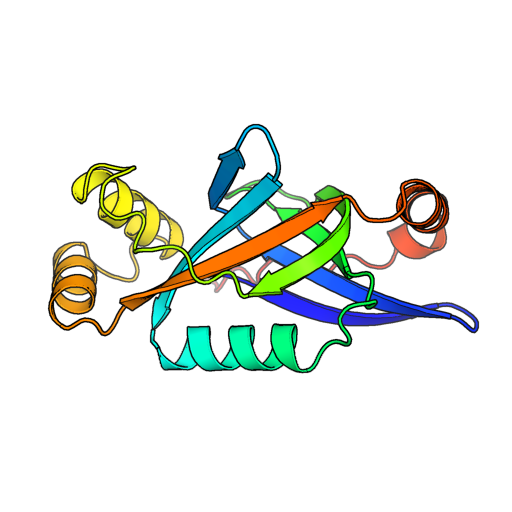P A CA 1
ATOM 766 C C . ASP A 1 92 ? -0.077 3.407 21.342 1.00 72.62 92 ASP A C 1
ATOM 768 O O . ASP A 1 92 ? -0.014 4.067 20.299 1.00 72.62 92 ASP A O 1
ATOM 772 N N . ARG A 1 93 ? -1.259 3.096 21.888 1.00 76.25 93 ARG A N 1
ATOM 773 C CA . ARG A 1 93 ? -2.543 3.571 21.357 1.00 76.25 93 ARG A CA 1
ATOM 774 C C . ARG A 1 93 ? -2.530 5.086 21.155 1.00 76.25 93 ARG A C 1
ATOM 776 O O . ARG A 1 93 ? -3.120 5.571 20.187 1.00 76.25 93 ARG A O 1
ATOM 783 N N . HIS A 1 94 ? -1.865 5.820 22.044 1.00 81.38 94 HIS A N 1
ATOM 784 C CA . HIS A 1 94 ? -1.707 7.262 21.914 1.00 81.38 94 HIS A CA 1
ATOM 785 C C . HIS A 1 94 ? -0.958 7.648 20.628 1.00 81.38 94 HIS A C 1
ATOM 787 O O . HIS A 1 94 ? -1.434 8.504 19.883 1.00 81.38 94 HIS A O 1
ATOM 793 N N . ASP A 1 95 ? 0.136 6.959 20.297 1.00 78.44 95 ASP A N 1
ATOM 794 C CA . ASP A 1 95 ? 0.927 7.225 19.090 1.00 78.44 95 ASP A CA 1
ATOM 795 C C . ASP A 1 95 ? 0.127 6.967 17.811 1.00 78.44 95 ASP A C 1
ATOM 797 O O . ASP A 1 95 ? 0.214 7.737 16.852 1.00 78.44 95 ASP A O 1
ATOM 801 N N . ILE A 1 96 ? -0.703 5.920 17.795 1.00 76.88 96 ILE A N 1
ATOM 802 C CA . ILE A 1 96 ? -1.601 5.632 16.667 1.00 76.88 96 ILE A CA 1
ATOM 803 C C . ILE A 1 96 ? -2.608 6.768 16.489 1.00 76.88 96 ILE A C 1
ATOM 805 O O . ILE A 1 96 ? -2.800 7.249 15.370 1.00 76.88 96 ILE A O 1
ATOM 809 N N . ILE A 1 97 ? -3.242 7.216 17.574 1.00 82.00 97 ILE A N 1
ATOM 810 C CA . ILE A 1 97 ? -4.218 8.305 17.504 1.00 82.00 97 ILE A CA 1
ATOM 811 C C . ILE A 1 97 ? -3.543 9.593 17.018 1.00 82.00 97 ILE A C 1
ATOM 813 O O . ILE A 1 97 ? -4.069 10.241 16.112 1.00 82.00 97 ILE A O 1
ATOM 817 N N . MET A 1 98 ? -2.357 9.920 17.534 1.00 82.19 98 MET A N 1
ATOM 818 C CA . MET A 1 98 ? -1.581 11.083 17.100 1.00 82.19 98 MET A CA 1
ATOM 819 C C . MET A 1 98 ? -1.210 11.003 15.614 1.00 82.19 98 MET A C 1
ATOM 821 O O . MET A 1 98 ? -1.432 11.967 14.876 1.00 82.19 98 MET A O 1
ATOM 825 N N . LYS A 1 99 ? -0.722 9.850 15.133 1.00 77.62 99 LYS A N 1
ATOM 826 C CA . LYS A 1 99 ? -0.422 9.622 13.706 1.00 77.62 99 LYS A CA 1
ATOM 827 C C . LYS A 1 99 ? -1.677 9.773 12.838 1.00 77.62 99 LYS A C 1
ATOM 829 O O . LYS A 1 99 ? -1.637 10.432 11.799 1.00 77.62 99 LYS A O 1
ATOM 834 N N . LEU A 1 100 ? -2.812 9.207 13.253 1.00 78.69 100 LEU A N 1
ATOM 835 C CA . LEU A 1 100 ? -4.078 9.332 12.522 1.00 78.69 100 LEU A CA 1
ATOM 836 C C . LEU A 1 100 ? -4.582 10.779 12.497 1.00 78.69 100 LEU A C 1
ATOM 838 O O . LEU A 1 100 ? -5.014 11.263 11.448 1.00 78.69 100 LEU A O 1
ATOM 842 N N . GLN A 1 101 ? -4.470 11.497 13.611 1.00 82.75 101 GLN A N 1
ATOM 843 C CA . GLN A 1 101 ? -4.859 12.899 13.701 1.00 82.75 101 GLN A CA 1
ATOM 844 C C . GLN A 1 101 ? -3.997 13.771 12.781 1.00 82.75 101 GLN A C 1
ATOM 846 O O . GLN A 1 101 ? -4.545 14.542 11.987 1.00 82.75 101 GLN A O 1
ATOM 851 N N . GLN A 1 102 ? -2.673 13.590 12.809 1.00 79.75 102 GLN A N 1
ATOM 852 C CA . GLN A 1 102 ? -1.733 14.262 11.904 1.00 79.75 102 GLN A CA 1
ATOM 853 C C . GLN A 1 102 ? -2.085 14.004 10.437 1.00 79.75 102 GLN A C 1
ATOM 855 O O . GLN A 1 102 ? -2.154 14.940 9.639 1.00 79.75 102 GLN A O 1
ATOM 860 N N . ARG A 1 103 ? -2.408 12.756 10.085 1.00 76.06 103 ARG A N 1
ATOM 861 C CA . ARG A 1 103 ? -2.820 12.383 8.724 1.00 76.06 103 ARG A CA 1
ATOM 862 C C . ARG A 1 103 ? -4.112 13.027 8.290 1.00 76.06 103 ARG A C 1
ATOM 864 O O . ARG A 1 103 ? -4.267 13.357 7.118 1.00 76.06 103 ARG A O 1
ATOM 871 N N . THR A 1 104 ? -5.051 13.217 9.207 1.00 73.31 104 THR A N 1
ATOM 872 C CA . THR A 1 104 ? -6.278 13.959 8.911 1.00 73.31 104 THR A CA 1
ATOM 873 C C . THR A 1 104 ? -6.060 15.469 8.882 1.00 73.31 104 THR A C 1
ATOM 875 O O . THR A 1 104 ? -7.024 16.186 8.666 1.00 73.31 104 THR A O 1
ATOM 878 N N . HIS A 1 105 ? -4.832 15.968 9.075 1.00 73.25 105 HIS A N 1
ATOM 879 C CA . HIS A 1 105 ? -4.538 17.396 9.245 1.00 73.25 105 HIS A CA 1
ATOM 880 C C . HIS A 1 105 ? -5.406 18.039 10.340 1.00 73.25 105 HIS A C 1
ATOM 882 O O . HIS A 1 105 ? -5.815 19.191 10.233 1.00 73.25 105 HIS A O 1
ATOM 888 N N . GLY A 1 106 ? -5.737 17.265 11.380 1.00 74.88 106 GLY A N 1
ATOM 889 C CA . GLY A 1 106 ? -6.631 17.691 12.455 1.00 74.88 106 GLY A CA 1
ATOM 890 C C . GLY A 1 106 ? -8.117 17.764 12.083 1.00 74.88 106 GLY A C 1
ATOM 891 O O . GLY A 1 106 ? -8.906 18.196 12.918 1.00 74.88 106 GLY A O 1
ATOM 892 N N . HIS A 1 107 ? -8.531 17.339 10.881 1.00 75.94 107 HIS A N 1
ATOM 893 C CA . HIS A 1 107 ? -9.950 17.309 10.497 1.00 75.94 107 HIS A CA 1
ATOM 894 C C . HIS A 1 107 ? -10.782 16.313 11.309 1.00 75.94 107 HIS A C 1
ATOM 896 O O . HIS A 1 107 ? -11.995 16.482 11.395 1.00 75.94 107 HIS A O 1
ATOM 902 N N . VAL A 1 108 ? -10.153 15.277 11.867 1.00 79.75 108 VAL A N 1
ATOM 903 C CA . VAL A 1 108 ? -10.803 14.335 12.782 1.00 79.75 108 VAL A CA 1
ATOM 904 C C . VAL A 1 108 ? -10.164 14.498 14.153 1.00 79.75 108 VAL A C 1
ATOM 906 O O . VAL A 1 108 ? -8.938 14.467 14.286 1.00 79.75 108 VAL A O 1
ATOM 909 N N . SER A 1 109 ? -10.991 14.712 15.171 1.00 84.81 109 SER A N 1
ATOM 910 C CA . SER A 1 109 ? -10.511 14.944 16.531 1.00 84.81 109 SER A CA 1
ATOM 911 C C . SER A 1 109 ? -10.016 13.653 17.193 1.00 84.81 109 SER A C 1
ATOM 913 O O . SER A 1 109 ? -10.456 12.552 16.863 1.00 84.81 109 SER A O 1
ATOM 915 N N . GLU A 1 110 ? -9.117 13.789 18.169 1.00 87.81 110 GLU A N 1
ATOM 916 C CA . GLU A 1 110 ? -8.620 12.666 18.975 1.00 87.81 110 GLU A CA 1
ATOM 917 C C . GLU A 1 110 ? -9.764 11.810 19.569 1.00 87.81 110 GLU A C 1
ATOM 919 O O . GLU A 1 110 ? -9.733 10.590 19.383 1.00 87.81 110 GLU A O 1
ATOM 924 N N . PRO A 1 111 ? -10.825 12.386 20.185 1.00 87.69 111 PRO A N 1
ATOM 925 C CA . PRO A 1 111 ? -11.922 11.587 20.733 1.00 87.69 111 PRO A CA 1
ATOM 926 C C . PRO A 1 111 ? -12.729 10.841 19.665 1.00 87.69 111 PRO A C 1
ATOM 928 O O . PRO A 1 111 ? -13.234 9.751 19.931 1.00 87.69 111 PRO A O 1
ATOM 931 N N . GLU A 1 112 ? -12.866 11.403 18.461 1.00 84.88 112 GLU A N 1
ATOM 932 C CA . GLU A 1 112 ? -13.552 10.744 17.343 1.00 84.88 112 GLU A CA 1
ATOM 933 C C . GLU A 1 112 ? -12.737 9.574 16.792 1.00 84.88 112 GLU A C 1
ATOM 935 O O . GLU A 1 112 ? -13.298 8.512 16.523 1.00 84.88 112 GLU A O 1
ATOM 940 N N . ILE A 1 113 ? -11.416 9.736 16.667 1.00 84.00 113 ILE A N 1
ATOM 941 C CA . ILE A 1 113 ? -10.511 8.649 16.273 1.00 84.00 113 ILE A CA 1
ATOM 942 C C . ILE A 1 113 ? -10.550 7.545 17.331 1.00 84.00 113 ILE A C 1
ATOM 944 O O . ILE A 1 113 ? -10.768 6.387 16.985 1.00 84.00 113 ILE A O 1
ATOM 948 N N . ALA A 1 114 ? -10.401 7.895 18.613 1.00 85.38 114 ALA A N 1
ATOM 949 C CA . ALA A 1 114 ? -10.450 6.944 19.720 1.00 85.38 114 ALA A CA 1
ATOM 950 C C . ALA A 1 114 ? -11.769 6.158 19.735 1.00 85.38 114 ALA A C 1
ATOM 952 O O . ALA A 1 114 ? -11.746 4.930 19.792 1.00 85.38 114 ALA A O 1
ATOM 953 N N . ARG A 1 115 ? -12.907 6.849 19.589 1.00 85.75 115 ARG A N 1
ATOM 954 C CA . ARG A 1 115 ? -14.219 6.203 19.506 1.00 85.75 115 ARG A CA 1
ATOM 955 C C . ARG A 1 115 ? -14.328 5.291 18.290 1.00 85.75 115 ARG A C 1
ATOM 957 O O . ARG A 1 115 ? -14.760 4.159 18.432 1.00 85.75 115 ARG A O 1
ATOM 964 N N . GLY A 1 116 ? -13.902 5.739 17.111 1.00 82.44 116 GLY A N 1
ATOM 965 C CA . GLY A 1 116 ? -13.961 4.900 15.915 1.00 82.44 116 GLY A CA 1
ATOM 966 C C . GLY A 1 116 ? -13.044 3.673 15.997 1.00 82.44 116 GLY A C 1
ATOM 967 O O . GLY A 1 116 ? -13.322 2.660 15.360 1.00 82.44 116 GLY A O 1
ATOM 968 N N . LEU A 1 117 ? -11.965 3.733 16.781 1.00 80.94 117 LEU A N 1
ATOM 969 C CA . LEU A 1 117 ? -11.138 2.570 17.099 1.00 80.94 117 LEU A CA 1
ATOM 970 C C . LEU A 1 117 ? -11.862 1.609 18.062 1.00 80.94 117 LEU A C 1
ATOM 972 O O . LEU A 1 117 ? -11.844 0.403 17.824 1.00 80.94 117 LEU A O 1
ATOM 976 N N . ASP A 1 118 ? -12.533 2.129 19.095 1.00 84.56 118 ASP A N 1
ATOM 977 C CA . ASP A 1 118 ? -13.287 1.331 20.081 1.00 84.56 118 ASP A CA 1
ATOM 978 C C . ASP A 1 118 ? -14.534 0.670 19.483 1.00 84.56 118 ASP A C 1
ATOM 980 O O . ASP A 1 118 ? -14.778 -0.520 19.687 1.00 84.56 118 ASP A O 1
ATOM 984 N N . ASP A 1 119 ? -15.270 1.415 18.661 1.00 85.00 119 ASP A N 1
ATOM 985 C CA . ASP A 1 119 ? -16.461 0.949 17.943 1.00 85.00 119 ASP A CA 1
ATOM 986 C C . ASP A 1 119 ? -16.095 0.039 16.753 1.00 85.00 119 ASP A C 1
ATOM 988 O O . ASP A 1 119 ? -16.961 -0.491 16.048 1.00 85.00 119 ASP A O 1
ATOM 992 N N . ASN A 1 120 ? -14.793 -0.197 16.539 1.00 76.38 120 ASN A N 1
ATOM 993 C CA . ASN A 1 120 ? -14.244 -1.022 15.469 1.00 76.38 120 ASN A CA 1
ATOM 994 C C . ASN A 1 120 ? -14.631 -0.501 14.070 1.00 76.38 120 ASN A C 1
ATOM 996 O O . ASN A 1 120 ? -14.727 -1.269 13.108 1.00 76.38 120 ASN A O 1
ATOM 1000 N N . ASP A 1 121 ? -14.890 0.797 13.944 1.00 81.44 121 ASP A N 1
ATOM 1001 C CA . ASP A 1 121 ? -15.185 1.474 12.684 1.00 81.44 121 ASP A CA 1
ATOM 1002 C C . ASP A 1 121 ? -13.909 1.732 11.882 1.00 81.44 121 ASP A C 1
ATOM 1004 O O . ASP A 1 121 ? -13.887 1.504 10.664 1.00 81.44 121 ASP A O 1
ATOM 1008 N N . PHE A 1 122 ? -12.824 2.097 12.567 1.00 79.25 122 PHE A N 1
ATOM 1009 C CA . PHE A 1 122 ? -11.469 2.095 12.029 1.00 79.25 122 PHE A CA 1
ATOM 1010 C C . PHE A 1 122 ? -10.830 0.729 12.260 1.00 79.25 122 PHE A C 1
ATOM 1012 O O . PHE A 1 122 ? -10.629 0.292 13.389 1.00 79.25 122 PHE A O 1
ATOM 1019 N N . THR A 1 123 ? -10.489 0.048 11.169 1.00 82.75 123 THR A N 1
ATOM 1020 C CA . THR A 1 123 ? -9.853 -1.275 11.227 1.00 82.75 123 THR A CA 1
ATOM 1021 C C . THR A 1 123 ? -8.464 -1.219 10.625 1.00 82.75 123 THR A C 1
ATOM 1023 O O . THR A 1 123 ? -8.218 -0.436 9.703 1.00 82.75 123 THR A O 1
ATOM 1026 N N . GLN A 1 124 ? -7.572 -2.081 11.108 1.00 84.81 124 GLN A N 1
ATOM 1027 C CA . GLN A 1 124 ? -6.258 -2.240 10.505 1.00 84.81 124 GLN A CA 1
ATOM 1028 C C . GLN A 1 124 ? -6.390 -2.828 9.092 1.00 84.81 124 GLN A C 1
ATOM 1030 O O . GLN A 1 124 ? -7.101 -3.812 8.833 1.00 84.81 124 GLN A O 1
ATOM 1035 N N . LEU A 1 125 ? -5.660 -2.225 8.168 1.00 86.69 125 LEU A N 1
ATOM 1036 C CA . LEU A 1 125 ? -5.316 -2.778 6.877 1.00 86.69 125 LEU A CA 1
ATOM 1037 C C . LEU A 1 125 ? -3.815 -3.022 6.861 1.00 86.69 125 LEU A C 1
ATOM 1039 O O . LEU A 1 125 ? -3.032 -2.128 7.168 1.00 86.69 125 LEU A O 1
ATOM 1043 N N . CYS A 1 126 ? -3.443 -4.236 6.480 1.00 88.56 126 CYS A N 1
ATOM 1044 C CA . CYS A 1 126 ? -2.066 -4.608 6.254 1.00 88.56 126 CYS A CA 1
ATOM 1045 C C . CYS A 1 126 ? -1.923 -5.065 4.805 1.00 88.56 126 CYS A C 1
ATOM 1047 O O . CYS A 1 126 ? -2.703 -5.902 4.336 1.00 88.56 126 CYS A O 1
ATOM 1049 N N . VAL A 1 127 ? -0.965 -4.475 4.101 1.00 89.31 127 VAL A N 1
ATOM 1050 C CA . VAL A 1 127 ? -0.543 -4.915 2.774 1.00 89.31 127 VAL A CA 1
ATOM 1051 C C . VAL A 1 127 ? 0.924 -5.283 2.876 1.00 89.31 127 VAL A C 1
ATOM 1053 O O . VAL A 1 127 ? 1.750 -4.436 3.198 1.00 89.31 127 VAL A O 1
ATOM 1056 N N . GLU A 1 128 ? 1.241 -6.542 2.636 1.00 90.69 128 GLU A N 1
ATOM 1057 C CA . GLU A 1 128 ? 2.616 -6.977 2.462 1.00 90.69 128 GLU A CA 1
ATOM 1058 C C . GLU A 1 128 ? 3.122 -6.477 1.112 1.00 90.69 128 GLU A C 1
ATOM 1060 O O . GLU A 1 128 ? 2.432 -6.615 0.095 1.00 90.69 128 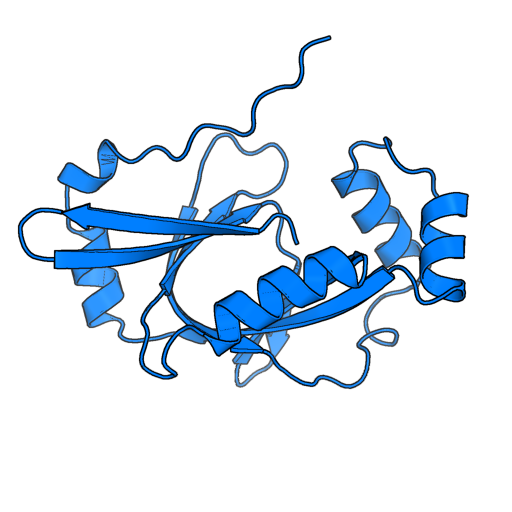GLU A O 1
ATOM 1065 N N . ILE A 1 129 ? 4.307 -5.872 1.115 1.00 89.81 129 ILE A N 1
ATOM 1066 C CA . ILE A 1 129 ? 5.018 -5.490 -0.096 1.00 89.81 129 ILE A CA 1
ATOM 1067 C C . ILE A 1 129 ? 6.315 -6.277 -0.176 1.00 89.81 129 ILE A C 1
ATOM 1069 O O . ILE A 1 129 ? 7.207 -6.153 0.661 1.00 89.81 129 ILE A O 1
ATOM 1073 N N . ASN A 1 130 ? 6.416 -7.082 -1.223 1.00 87.38 130 ASN A N 1
ATOM 1074 C CA . ASN A 1 130 ? 7.615 -7.845 -1.502 1.00 87.38 130 ASN A CA 1
ATOM 1075 C C . ASN A 1 130 ? 8.333 -7.239 -2.690 1.00 87.38 130 ASN A C 1
ATOM 1077 O O . ASN A 1 130 ? 7.727 -6.999 -3.741 1.00 87.38 130 ASN A O 1
ATOM 1081 N N . SER A 1 131 ? 9.640 -7.033 -2.502 1.00 77.31 131 SER A N 1
ATOM 1082 C CA . SER A 1 131 ? 10.545 -6.594 -3.558 1.00 77.31 131 SER A CA 1
ATOM 1083 C C . SER A 1 131 ? 10.398 -7.559 -4.721 1.00 77.31 131 SER A C 1
ATOM 1085 O O . SER A 1 131 ? 10.829 -8.708 -4.641 1.00 77.31 131 SER A O 1
ATOM 1087 N N . GLY A 1 132 ? 9.744 -7.100 -5.785 1.00 71.81 132 GLY A N 1
ATOM 1088 C CA . GLY A 1 132 ? 9.577 -7.886 -6.989 1.00 71.81 132 GLY A CA 1
ATOM 1089 C C . GLY A 1 132 ? 10.903 -7.994 -7.739 1.00 71.81 132 GLY A C 1
ATOM 1090 O O . GLY A 1 132 ? 12.007 -7.982 -7.191 1.00 71.81 132 GLY A O 1
ATOM 1091 N N . SER A 1 133 ? 10.817 -8.059 -9.060 1.00 77.88 133 SER A N 1
ATOM 1092 C CA . SER A 1 133 ? 12.005 -8.165 -9.898 1.00 77.88 133 SER A CA 1
ATOM 1093 C C . SER A 1 133 ? 12.789 -6.845 -9.951 1.00 77.88 133 SER A C 1
ATOM 1095 O O . SER A 1 133 ? 12.323 -5.851 -10.509 1.00 77.88 133 SER A O 1
ATOM 1097 N N . LEU A 1 134 ? 14.043 -6.848 -9.473 1.00 80.94 134 LEU A N 1
ATOM 1098 C CA . LEU A 1 134 ? 14.984 -5.727 -9.649 1.00 80.94 134 LEU A CA 1
ATOM 1099 C C . LEU A 1 134 ? 15.135 -5.329 -11.128 1.00 80.94 134 LEU A C 1
ATOM 1101 O O . LEU A 1 134 ? 15.357 -4.159 -11.444 1.00 80.94 134 LEU A O 1
ATOM 1105 N N . ARG A 1 135 ? 15.008 -6.298 -12.041 1.00 85.69 135 ARG A N 1
ATOM 1106 C CA . ARG A 1 135 ? 15.021 -6.049 -13.486 1.00 85.69 135 ARG A CA 1
ATOM 1107 C C . ARG A 1 135 ? 13.841 -5.173 -13.903 1.00 85.69 135 ARG A C 1
ATOM 1109 O O . ARG A 1 135 ? 14.057 -4.225 -14.648 1.00 85.69 135 ARG A O 1
ATOM 1116 N N . GLU A 1 136 ? 12.645 -5.443 -13.392 1.00 87.06 136 GLU A N 1
ATOM 1117 C CA . GLU A 1 136 ? 11.439 -4.655 -13.685 1.00 87.06 136 GLU A CA 1
ATOM 1118 C C . GLU A 1 136 ? 11.530 -3.265 -13.059 1.00 87.06 136 GLU A C 1
ATOM 1120 O O . GLU A 1 136 ? 11.237 -2.266 -13.717 1.00 87.06 136 GLU A O 1
ATOM 1125 N N . SER A 1 137 ? 12.072 -3.172 -11.840 1.00 87.69 137 SER A N 1
ATOM 1126 C CA . SER A 1 137 ? 12.371 -1.885 -11.209 1.00 87.69 137 SER A CA 1
ATOM 1127 C C . SER A 1 137 ? 13.284 -1.018 -12.074 1.00 87.69 137 SER A C 1
ATOM 1129 O O . SER A 1 137 ? 12.980 0.153 -12.294 1.00 87.69 137 SER A O 1
ATOM 1131 N N . LYS A 1 138 ? 14.382 -1.592 -12.587 1.00 86.12 138 LYS A N 1
ATOM 1132 C CA . LYS A 1 138 ? 15.355 -0.889 -13.439 1.00 86.12 138 LYS A CA 1
ATOM 1133 C C . LYS A 1 138 ? 14.792 -0.557 -14.817 1.00 86.12 138 LYS A C 1
ATOM 1135 O O . LYS A 1 138 ? 15.021 0.548 -15.298 1.00 86.12 138 LYS A O 1
ATOM 1140 N N . LYS A 1 139 ? 14.060 -1.491 -15.435 1.00 87.38 139 LYS A N 1
ATOM 1141 C CA . LYS A 1 139 ? 13.395 -1.286 -16.729 1.00 87.38 139 LYS A CA 1
ATOM 1142 C C . LYS A 1 139 ? 12.457 -0.088 -16.652 1.00 87.38 139 LYS A C 1
ATOM 1144 O O . LYS A 1 139 ? 12.529 0.786 -17.505 1.00 87.38 139 LYS A O 1
ATOM 1149 N N . PHE A 1 140 ? 11.628 -0.037 -15.612 1.00 86.31 140 PHE A N 1
ATOM 1150 C CA . PHE A 1 140 ? 10.705 1.066 -15.400 1.00 86.31 140 PHE A CA 1
ATOM 1151 C C . PHE A 1 140 ? 11.452 2.361 -15.058 1.00 86.31 140 PHE A C 1
ATOM 1153 O O . PHE A 1 140 ? 11.289 3.344 -15.760 1.00 86.31 140 PHE A O 1
ATOM 1160 N N . ALA A 1 141 ? 12.359 2.372 -14.076 1.00 84.31 141 ALA A N 1
ATOM 1161 C CA . ALA A 1 141 ? 13.073 3.596 -13.682 1.00 84.31 141 ALA A CA 1
ATOM 1162 C C . ALA A 1 141 ? 13.941 4.217 -14.795 1.00 84.31 141 ALA A C 1
ATOM 1164 O O . ALA A 1 141 ? 14.144 5.427 -14.811 1.00 84.31 141 ALA A O 1
ATOM 1165 N N . GLY A 1 142 ? 14.459 3.409 -15.727 1.00 80.94 142 GLY A N 1
ATOM 1166 C CA . GLY A 1 142 ? 15.288 3.877 -16.842 1.00 80.94 142 GLY A CA 1
ATOM 1167 C C . GLY A 1 142 ? 14.526 4.625 -17.940 1.00 80.94 142 GLY A C 1
ATOM 1168 O O . GLY A 1 142 ? 15.131 5.034 -18.932 1.00 80.94 142 GLY A O 1
ATOM 1169 N N . ARG A 1 143 ? 13.208 4.788 -17.805 1.00 76.94 143 ARG A N 1
ATOM 1170 C CA . ARG A 1 143 ? 12.355 5.365 -18.838 1.00 76.94 143 ARG A CA 1
ATOM 1171 C C . ARG A 1 143 ? 12.160 6.872 -18.667 1.00 76.94 143 ARG A C 1
ATOM 1173 O O . ARG A 1 143 ? 11.486 7.335 -17.754 1.00 76.94 143 ARG A O 1
ATOM 1180 N N . ALA A 1 144 ? 12.743 7.643 -19.587 1.00 62.94 144 ALA A N 1
ATOM 1181 C CA . ALA A 1 144 ? 12.719 9.110 -19.566 1.00 62.94 144 ALA A CA 1
ATOM 1182 C C . ALA A 1 144 ? 11.319 9.718 -19.787 1.00 62.94 144 ALA A C 1
ATOM 1184 O O . ALA A 1 144 ? 11.035 10.817 -19.320 1.00 62.94 144 ALA A O 1
ATOM 1185 N N . ASP A 1 145 ? 10.428 9.000 -20.467 1.00 67.25 145 ASP A N 1
ATOM 1186 C CA . ASP A 1 145 ? 9.034 9.386 -20.705 1.00 67.25 145 ASP A CA 1
ATOM 1187 C C . ASP A 1 145 ? 8.145 9.273 -19.451 1.00 67.25 145 ASP A C 1
ATOM 1189 O O . ASP A 1 145 ? 7.051 9.835 -19.421 1.00 67.25 145 ASP A O 1
ATOM 1193 N N . LEU A 1 146 ? 8.632 8.647 -18.372 1.00 64.62 146 LEU A N 1
ATOM 1194 C CA . LEU A 1 146 ? 7.963 8.664 -17.067 1.00 64.62 146 LEU A CA 1
ATOM 1195 C C . LEU A 1 146 ? 8.072 10.008 -16.344 1.00 64.62 146 LEU A C 1
ATOM 1197 O O . LEU A 1 146 ? 7.232 10.292 -15.496 1.00 64.62 146 LEU A O 1
ATOM 1201 N N . LEU A 1 147 ? 9.047 10.861 -16.688 1.00 53.41 147 LEU A N 1
ATOM 1202 C CA . LEU A 1 147 ? 9.209 12.191 -16.076 1.00 53.41 147 LEU A CA 1
ATOM 1203 C C . LEU A 1 147 ? 8.004 13.116 -16.330 1.00 53.41 147 LEU A C 1
ATOM 1205 O O . LEU A 1 147 ? 7.857 14.134 -15.659 1.00 53.41 147 LEU A O 1
ATOM 1209 N N . GLN A 1 148 ? 7.140 12.764 -17.286 1.00 56.03 148 GLN A N 1
ATOM 1210 C CA . GLN A 1 148 ? 5.894 13.476 -17.574 1.00 56.03 148 GLN A CA 1
ATOM 1211 C C . GLN A 1 148 ? 4.718 12.989 -16.713 1.00 56.03 148 GLN A C 1
ATOM 1213 O O . GLN A 1 148 ? 3.729 13.706 -16.562 1.00 56.03 148 GLN A O 1
ATOM 1218 N N . TYR A 1 149 ? 4.818 11.794 -16.121 1.00 56.34 149 TYR A N 1
ATOM 1219 C CA . TYR A 1 149 ? 3.815 11.246 -15.213 1.00 56.34 149 TYR A CA 1
ATOM 1220 C C . TYR A 1 149 ? 4.063 11.798 -13.808 1.00 56.34 149 TYR A C 1
ATOM 1222 O O . TYR A 1 149 ? 4.621 11.135 -12.940 1.00 56.34 149 TYR A O 1
ATOM 1230 N N . ASN A 1 150 ? 3.658 13.049 -13.593 1.00 53.47 150 ASN A N 1
ATOM 1231 C CA . ASN A 1 150 ? 3.537 13.612 -12.256 1.00 53.47 150 ASN A CA 1
ATOM 1232 C C . ASN A 1 150 ? 2.097 13.352 -11.783 1.00 53.47 150 ASN A C 1
ATOM 1234 O O . ASN A 1 150 ? 1.174 14.012 -12.271 1.00 53.47 150 ASN A O 1
ATOM 1238 N N . PRO A 1 151 ? 1.855 12.361 -10.908 1.00 53.66 151 PRO A N 1
ATOM 1239 C CA . PRO A 1 151 ? 0.540 12.155 -10.330 1.00 53.66 151 PRO A CA 1
ATOM 1240 C C . PRO A 1 151 ? 0.276 13.389 -9.487 1.00 53.66 151 PRO A C 1
ATOM 1242 O O . PRO A 1 151 ? 0.945 13.605 -8.478 1.00 53.66 151 PRO A O 1
ATOM 1245 N N . VAL A 1 152 ? -0.632 14.217 -10.000 1.00 47.34 152 VAL A N 1
ATOM 1246 C CA . VAL A 1 152 ? -1.149 15.454 -9.421 1.00 47.34 152 VAL A CA 1
ATOM 1247 C C . VAL A 1 152 ? -0.894 15.494 -7.915 1.00 47.34 152 VAL A C 1
ATOM 1249 O O . VAL A 1 152 ? -1.423 14.668 -7.169 1.00 47.34 152 VAL A O 1
ATOM 1252 N N . THR A 1 153 ? -0.043 16.437 -7.498 1.00 45.78 153 THR A N 1
ATOM 1253 C CA . THR A 1 153 ? 0.136 16.868 -6.108 1.00 45.78 153 THR A CA 1
ATOM 1254 C C . THR A 1 153 ? -1.225 16.828 -5.415 1.00 45.78 153 THR A C 1
ATOM 1256 O O . THR A 1 153 ? -2.177 17.321 -6.029 1.00 45.78 153 THR A O 1
ATOM 1259 N N . PRO A 1 154 ? -1.369 16.256 -4.201 1.00 40.31 154 PRO A N 1
ATOM 1260 C CA . PRO A 1 154 ? -2.653 16.263 -3.518 1.00 40.31 154 PRO A CA 1
ATOM 1261 C C . PRO A 1 154 ? -3.207 17.681 -3.585 1.00 40.31 154 PRO A C 1
ATOM 1263 O O . PRO A 1 154 ? -2.503 18.631 -3.237 1.00 40.31 154 PRO A O 1
ATOM 1266 N N . VAL A 1 155 ? -4.411 17.813 -4.148 1.00 36.00 155 VAL A N 1
ATOM 1267 C CA . VAL A 1 155 ? -5.094 19.094 -4.290 1.00 36.00 155 VAL A CA 1
ATOM 1268 C C . VAL A 1 155 ? -5.045 19.741 -2.917 1.00 36.00 155 VAL A C 1
ATOM 1270 O O . VAL A 1 155 ? -5.628 19.215 -1.970 1.00 36.00 155 VAL A O 1
ATOM 1273 N N . SER A 1 156 ? -4.314 20.849 -2.798 1.00 36.34 156 SER A N 1
ATOM 1274 C CA . SER A 1 156 ? -4.475 21.748 -1.671 1.00 36.34 156 SER A CA 1
ATOM 1275 C C . SER A 1 156 ? -5.933 22.181 -1.722 1.00 36.34 156 SER A C 1
ATOM 1277 O O . SER A 1 156 ? -6.312 22.985 -2.577 1.00 36.34 156 SER A O 1
ATOM 1279 N N . SER A 1 157 ? -6.775 21.577 -0.887 1.00 36.56 157 SER A N 1
ATOM 1280 C CA . SER A 1 157 ? -8.093 22.116 -0.602 1.00 36.56 157 SER A CA 1
ATOM 1281 C C . SER A 1 157 ? -7.845 23.514 -0.059 1.00 36.56 157 SER A C 1
ATOM 1283 O O . SER A 1 157 ? -7.252 23.663 1.008 1.00 36.56 157 SER A O 1
ATOM 1285 N N . GLY A 1 158 ? -8.183 24.505 -0.881 1.00 36.03 158 GLY A N 1
ATOM 1286 C CA . GLY A 1 158 ? -7.958 25.906 -0.590 1.00 36.03 158 GLY A CA 1
ATOM 1287 C C . GLY A 1 158 ? -8.514 26.291 0.773 1.00 36.03 158 GLY A C 1
ATOM 1288 O O . GLY A 1 158 ? -9.583 25.834 1.183 1.00 36.03 158 GLY A O 1
ATOM 1289 N N . SER A 1 159 ? -7.759 27.154 1.433 1.00 32.53 159 SER A N 1
ATOM 1290 C CA . SER A 1 159 ? -8.250 28.112 2.414 1.00 32.53 159 SER A CA 1
ATOM 1291 C C . SER A 1 159 ? -8.126 29.493 1.797 1.00 32.53 159 SER A C 1
ATOM 1293 O O . SER A 1 159 ? -7.006 29.770 1.304 1.00 32.53 159 SER A O 1
#

Foldseek 3Di:
DPWDWDWDDDDPDIAIEIEEEAWDWDDDPVFIKTKDWDFPVVLVVVQCVLVVADQLHWYQYWYDHQPDPDTDTPFTKGKDFDDDDPCPVVDPPVVNLVSVCVVCVNPAPSVRSVVCVVVVRIDMTMMIIDHDDPVRRCVVVVDPVCVPPGPDDPPPPDD

Secondary structure (DSSP, 8-state):
-EEEEEEEEETTEEEEEEEEES-EEEE-SS-EEEEEEEEHHHHHHHHHHHHHS-TT--EEEEEE-TT-SSPEEEEEEEEEE--PPP-TTTS-HHHHHHHHHHHTTTSS-HHHHHHHHHTT-EEEEEEEEEE--HHHHHHHHT-GGGGG-----------